Protein AF-A0A183PWB8-F1 (afdb_monomer)

Mean predicted aligned error: 4.92 Å

Secondary structure (DSSP, 8-state):
-PPTT--------SS----GGGTTTB-TTT--B-SSPEEPTTTS-SEESSHHHHHHTHHHHHHHHHHHHHH-----HHHHHHHHHHHHH---

pLDDT: mean 91.64, std 11.44, range [40.81, 98.44]

Organism: NCBI:txid31246

InterPro domains:
  IPR002893 Zinc finger, MYND-type [PF01753] (27-65)
  IPR002893 Zinc finger, MYND-type [PS01360] (27-65)
  IPR002893 Zinc finger, MYND-type [PS50865] (27-65)

Foldseek 3Di:
DDDPDDDPDDDDDPAFFDFQVCQQQAARQPRDGDPDWDADPQLSRHTHPDPVSCVNCCQLVVVVSVCCVVPVDDDGRVVSRVSSVVSSPPPD

Radius of gyration: 15.61 Å; Cα contacts (8 Å, |Δi|>4): 92; chains: 1; bounding box: 42×35×43 Å

Nearest PDB structures (foldseek):
  3n71-assembly1_A  TM=9.460E-01  e=5.745E-06  Mus musculus
  3tg5-assembly1_A  TM=9.168E-01  e=4.983E-06  Homo sapiens
  4wuy-assembly1_A  TM=9.198E-01  e=1.669E-05  Homo sapiens
  6cby-assembly2_B  TM=9.116E-01  e=1.555E-05  Homo sapiens
  6p7z-assembly1_A  TM=8.994E-01  e=2.949E-05  Homo sapiens

Solvent-accessible surface area (backbone atoms only — not comparable to full-atom values): 5754 Å² total; per-residue (Å²): 137,82,76,85,83,76,83,86,78,88,80,78,76,91,70,80,57,69,50,74,95,43,34,85,42,31,20,75,46,76,71,44,76,43,88,83,52,45,53,40,90,84,61,59,66,56,21,18,79,42,73,63,32,46,56,72,38,36,81,55,44,56,58,51,40,53,46,36,61,74,66,75,50,81,76,56,32,69,60,48,32,54,52,42,50,55,62,69,62,72,82,123

Structure (mmCIF, N/CA/C/O backbone):
data_AF-A0A183PWB8-F1
#
_entry.id   AF-A0A183PWB8-F1
#
loop_
_atom_site.group_PDB
_atom_site.id
_atom_site.type_symbol
_atom_site.label_atom_id
_atom_site.label_alt_id
_atom_site.label_comp_id
_atom_site.label_asym_id
_atom_site.label_entity_id
_atom_site.label_seq_id
_atom_site.pdbx_PDB_ins_code
_atom_site.Cartn_x
_atom_site.Cartn_y
_atom_site.Cartn_z
_atom_site.occupancy
_atom_site.B_iso_or_equiv
_atom_site.auth_seq_id
_atom_site.auth_comp_id
_atom_site.auth_asym_id
_atom_site.auth_atom_id
_atom_site.pdbx_PDB_model_num
ATOM 1 N N . MET A 1 1 ? 29.340 -21.413 -27.474 1.00 51.44 1 MET A N 1
ATOM 2 C CA . MET A 1 1 ? 29.066 -19.980 -27.238 1.00 51.44 1 MET A CA 1
ATOM 3 C C . MET A 1 1 ? 27.650 -19.853 -26.697 1.00 51.44 1 MET A C 1
ATOM 5 O O . MET A 1 1 ? 26.704 -19.784 -27.466 1.00 51.44 1 MET A O 1
ATOM 9 N N . THR A 1 2 ? 27.482 -19.945 -25.382 1.00 53.09 2 THR A N 1
ATOM 10 C CA . THR A 1 2 ? 26.196 -19.709 -24.717 1.00 53.09 2 THR A CA 1
ATOM 11 C C . THR A 1 2 ? 25.967 -18.200 -24.635 1.00 53.09 2 THR A C 1
ATOM 13 O O . THR A 1 2 ? 26.802 -17.472 -24.104 1.00 53.09 2 THR A O 1
ATOM 16 N N . LEU A 1 3 ? 24.874 -17.723 -25.235 1.00 64.06 3 LEU A N 1
ATOM 17 C CA . LEU A 1 3 ? 24.482 -16.312 -25.251 1.00 64.06 3 LEU A CA 1
ATOM 18 C C . LEU A 1 3 ? 24.264 -15.819 -23.814 1.00 64.06 3 LEU A C 1
ATOM 20 O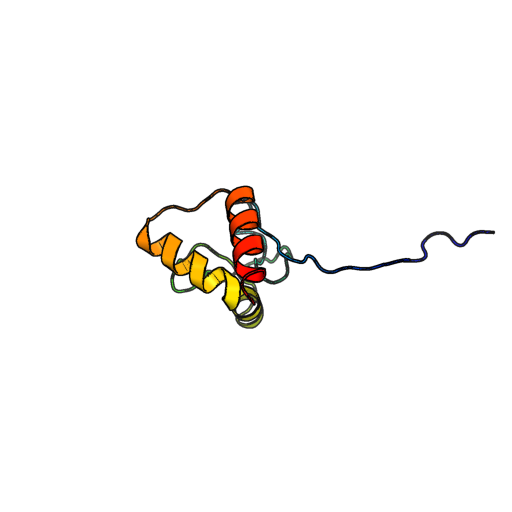 O . LEU A 1 3 ? 23.391 -16.320 -23.105 1.00 64.06 3 LEU A O 1
ATOM 24 N N . ALA A 1 4 ? 25.054 -14.840 -23.378 1.00 73.62 4 ALA A N 1
ATOM 25 C CA . ALA A 1 4 ? 24.837 -14.171 -22.103 1.00 73.62 4 ALA A CA 1
ATOM 26 C C . ALA A 1 4 ? 23.486 -13.427 -22.121 1.00 73.62 4 ALA A C 1
ATOM 28 O O . ALA A 1 4 ? 23.217 -12.659 -23.042 1.00 73.62 4 ALA A O 1
ATOM 29 N N . GLY A 1 5 ? 22.651 -13.632 -21.095 1.00 82.81 5 GLY A N 1
ATOM 30 C CA . GLY A 1 5 ? 21.497 -12.765 -20.809 1.00 82.81 5 GLY A CA 1
ATOM 31 C C . GLY A 1 5 ? 20.126 -13.182 -21.360 1.00 82.81 5 GLY A C 1
ATOM 32 O O . GLY A 1 5 ? 19.224 -12.347 -21.390 1.00 82.81 5 GLY A O 1
ATOM 33 N N . VAL A 1 6 ? 19.915 -14.437 -21.769 1.00 88.38 6 VAL A N 1
ATOM 34 C CA . VAL A 1 6 ? 18.574 -14.889 -22.188 1.00 88.38 6 VAL A CA 1
ATOM 35 C C . VAL A 1 6 ? 17.662 -15.055 -20.966 1.00 88.38 6 VAL A C 1
ATOM 37 O O . VAL A 1 6 ? 17.953 -15.835 -20.060 1.00 88.38 6 VAL A O 1
ATOM 40 N N . VAL A 1 7 ? 16.542 -14.328 -20.938 1.00 89.12 7 VAL A N 1
ATOM 41 C CA . VAL A 1 7 ? 15.502 -14.495 -19.911 1.00 89.12 7 VAL A CA 1
ATOM 42 C C . VAL A 1 7 ? 14.793 -15.825 -20.143 1.00 89.12 7 VAL A C 1
ATOM 44 O O . VAL A 1 7 ? 14.099 -15.991 -21.141 1.00 89.12 7 VAL A O 1
ATOM 47 N N . TYR A 1 8 ? 14.952 -16.759 -19.206 1.00 91.06 8 TYR A N 1
ATOM 48 C CA . TYR A 1 8 ? 14.297 -18.067 -19.271 1.00 91.06 8 TYR A CA 1
ATOM 49 C C . TYR A 1 8 ? 12.836 -18.021 -18.798 1.00 91.06 8 TYR A C 1
ATOM 51 O O . TYR A 1 8 ? 11.967 -18.656 -19.386 1.00 91.06 8 TYR A O 1
ATOM 59 N N . MET A 1 9 ? 12.552 -17.255 -17.741 1.00 91.75 9 MET A N 1
ATOM 60 C CA . MET A 1 9 ? 11.229 -17.190 -17.124 1.00 91.75 9 MET A CA 1
ATOM 61 C C . MET A 1 9 ? 11.010 -15.831 -16.462 1.00 91.75 9 MET A C 1
ATOM 63 O O . MET A 1 9 ? 11.939 -15.224 -15.928 1.00 91.75 9 MET A O 1
ATOM 67 N N . LYS A 1 10 ? 9.761 -15.365 -16.482 1.00 92.62 10 LYS A N 1
ATOM 68 C CA . LYS A 1 10 ? 9.303 -14.193 -15.742 1.00 92.62 10 LYS A CA 1
ATOM 69 C C . LYS A 1 10 ? 7.983 -14.532 -15.070 1.00 92.62 10 LYS A C 1
ATOM 71 O O . LYS A 1 10 ? 7.054 -14.964 -15.744 1.00 92.62 10 LYS A O 1
ATOM 76 N N . GLU A 1 11 ? 7.897 -14.280 -13.773 1.00 92.75 11 GLU A N 1
ATOM 77 C CA . GLU A 1 11 ? 6.680 -14.482 -12.993 1.00 92.75 11 GLU A CA 1
ATOM 78 C C . GLU A 1 11 ? 6.311 -13.187 -12.266 1.00 92.75 11 GLU A C 1
ATOM 80 O O . GLU A 1 11 ? 7.179 -12.416 -11.845 1.00 92.75 11 GLU A O 1
ATOM 85 N N . ALA A 1 12 ? 5.014 -12.916 -12.159 1.00 88.19 12 ALA A N 1
ATOM 86 C CA . ALA A 1 12 ? 4.514 -11.852 -11.303 1.00 88.19 12 ALA A CA 1
ATOM 87 C C . ALA A 1 12 ? 4.376 -12.375 -9.868 1.00 88.19 12 ALA A C 1
ATOM 89 O O . ALA A 1 12 ? 4.061 -13.540 -9.652 1.00 88.19 12 ALA A O 1
ATOM 90 N N . SER A 1 13 ? 4.564 -11.512 -8.871 1.00 91.25 13 SER A N 1
ATOM 91 C CA . SER A 1 13 ? 4.320 -11.899 -7.482 1.00 91.25 13 SER A CA 1
ATOM 92 C C . SER A 1 13 ? 2.865 -12.328 -7.293 1.00 91.25 13 SER A C 1
ATOM 94 O O . SER A 1 13 ? 1.961 -11.565 -7.634 1.00 91.25 13 SER A O 1
ATOM 96 N N . TYR A 1 14 ? 2.645 -13.491 -6.677 1.00 91.75 14 TYR A N 1
ATOM 97 C CA . TYR A 1 14 ? 1.303 -13.933 -6.294 1.00 91.75 14 TYR A CA 1
ATOM 98 C C . TYR A 1 14 ? 0.620 -12.917 -5.364 1.00 91.75 14 TYR A C 1
ATOM 100 O O . TYR A 1 14 ? -0.504 -12.486 -5.611 1.00 91.75 14 TYR A O 1
ATOM 108 N N . VAL A 1 15 ? 1.341 -12.478 -4.328 1.00 94.69 15 VAL A N 1
ATOM 109 C CA . VAL A 1 15 ? 0.997 -11.334 -3.474 1.00 94.69 15 VAL A CA 1
ATOM 110 C C . VAL A 1 15 ? 2.269 -10.633 -2.998 1.00 94.69 15 VAL A C 1
ATOM 112 O O . VAL A 1 15 ? 3.353 -11.216 -2.999 1.00 94.69 15 VAL A O 1
ATOM 115 N N . HIS A 1 16 ? 2.136 -9.396 -2.527 1.00 96.38 16 HIS A N 1
ATOM 116 C CA . HIS A 1 16 ? 3.237 -8.610 -1.963 1.00 96.38 16 HIS A CA 1
ATOM 117 C C . HIS A 1 16 ? 2.762 -7.744 -0.796 1.00 96.38 16 HIS A C 1
ATOM 119 O O . HIS A 1 16 ? 1.565 -7.541 -0.600 1.00 96.38 16 HIS A O 1
ATOM 125 N N . SER A 1 17 ? 3.702 -7.198 -0.027 1.00 97.44 17 SER A N 1
ATOM 126 C CA . SER A 1 17 ? 3.439 -6.244 1.053 1.00 97.44 17 SER A CA 1
ATOM 127 C C . SER A 1 17 ? 4.631 -5.305 1.205 1.00 97.44 17 SER A C 1
ATOM 129 O O . SER A 1 17 ? 5.765 -5.754 1.362 1.00 97.44 17 SER A O 1
ATOM 131 N N . ILE A 1 18 ? 4.387 -3.997 1.154 1.00 97.50 18 ILE A N 1
ATOM 132 C CA . ILE A 1 18 ? 5.448 -2.986 1.265 1.00 97.50 18 ILE A CA 1
ATOM 133 C C . ILE A 1 18 ? 5.828 -2.787 2.727 1.00 97.50 18 ILE A C 1
ATOM 135 O O . ILE A 1 18 ? 4.942 -2.646 3.559 1.00 97.50 18 ILE A O 1
ATOM 139 N N . SER A 1 19 ? 7.118 -2.713 3.062 1.00 97.62 19 SER A N 1
ATOM 140 C CA . SER A 1 19 ? 7.583 -2.381 4.419 1.00 97.62 19 SER A CA 1
ATOM 141 C C . SER A 1 19 ? 6.925 -1.111 4.972 1.00 97.62 19 SER A C 1
ATOM 143 O O . SER A 1 19 ? 6.796 -0.116 4.261 1.00 97.62 19 SER A O 1
ATOM 145 N N . ASN A 1 20 ? 6.559 -1.102 6.261 1.00 96.19 20 ASN A N 1
ATOM 146 C CA . ASN A 1 20 ? 5.813 0.011 6.874 1.00 96.19 20 ASN A CA 1
ATOM 147 C C . ASN A 1 20 ? 6.529 1.363 6.699 1.00 96.19 20 ASN A C 1
ATOM 149 O O . ASN A 1 20 ? 5.900 2.357 6.352 1.00 96.19 20 ASN A O 1
ATOM 153 N N . SER A 1 21 ? 7.857 1.380 6.843 1.00 96.38 21 SER A N 1
ATOM 154 C CA . SER A 1 21 ? 8.701 2.573 6.672 1.00 96.38 21 SER A CA 1
ATOM 155 C C . SER A 1 21 ? 8.831 3.067 5.222 1.00 96.38 21 SER A C 1
ATOM 157 O O . SER A 1 21 ? 9.457 4.096 4.973 1.00 96.38 21 SER A O 1
ATOM 159 N N . LYS A 1 22 ? 8.281 2.337 4.246 1.00 97.12 22 LYS A N 1
ATOM 160 C CA . LYS A 1 22 ? 8.403 2.621 2.809 1.00 97.12 22 LYS A CA 1
ATOM 161 C C . LYS A 1 22 ? 7.067 2.960 2.140 1.00 97.12 22 LYS A C 1
ATOM 163 O O . LYS A 1 22 ? 7.077 3.332 0.971 1.00 97.12 22 LYS A O 1
ATOM 168 N N . LEU A 1 23 ? 5.940 2.902 2.855 1.00 95.44 23 LEU A N 1
ATOM 169 C CA . LEU A 1 23 ? 4.605 3.134 2.279 1.00 95.44 23 LEU A CA 1
ATOM 170 C C . LEU A 1 23 ? 4.465 4.497 1.605 1.00 95.44 23 LEU A C 1
ATOM 172 O O . LEU A 1 23 ? 3.883 4.584 0.534 1.00 95.44 23 LEU A O 1
ATOM 176 N N . SER A 1 24 ? 5.056 5.551 2.170 1.00 95.56 24 SER A N 1
ATOM 177 C CA . SER A 1 24 ? 5.003 6.898 1.587 1.00 95.56 24 SER A CA 1
ATOM 178 C C . SER A 1 24 ? 5.820 7.062 0.300 1.00 95.56 24 SER A C 1
ATOM 180 O O . SER A 1 24 ? 5.728 8.105 -0.340 1.00 95.56 24 SER A O 1
ATOM 182 N N . LYS A 1 25 ? 6.623 6.060 -0.080 1.00 97.00 25 LYS A N 1
ATOM 183 C CA . LYS A 1 25 ? 7.530 6.114 -1.237 1.00 97.00 25 LYS A CA 1
ATOM 184 C C . LYS A 1 25 ? 7.125 5.175 -2.366 1.00 97.00 25 LYS A C 1
ATOM 186 O O . LYS A 1 25 ? 7.471 5.442 -3.511 1.00 97.00 25 LYS A O 1
ATOM 191 N N . TYR A 1 26 ? 6.410 4.093 -2.064 1.00 98.19 26 TYR A N 1
ATOM 192 C CA . TYR A 1 26 ? 6.088 3.054 -3.040 1.00 98.19 26 TYR A CA 1
ATOM 193 C C . TYR A 1 26 ? 4.583 2.842 -3.179 1.00 98.19 26 TYR A C 1
ATOM 195 O O . TYR A 1 26 ? 3.850 2.795 -2.195 1.00 98.19 26 TYR A O 1
ATOM 203 N N . CYS A 1 27 ? 4.134 2.667 -4.419 1.00 98.12 27 CYS A N 1
ATOM 204 C CA . CYS A 1 27 ? 2.754 2.312 -4.722 1.00 98.12 27 CYS A CA 1
ATOM 205 C C . CYS A 1 27 ? 2.469 0.860 -4.313 1.00 98.12 27 CYS A C 1
ATOM 207 O O . CYS A 1 27 ? 3.118 -0.057 -4.815 1.00 98.12 27 CYS A O 1
ATOM 209 N N . ASP A 1 28 ? 1.446 0.631 -3.488 1.00 97.62 28 ASP A N 1
ATOM 210 C CA . ASP A 1 28 ? 1.026 -0.716 -3.079 1.00 97.62 28 ASP A CA 1
ATOM 211 C C . ASP A 1 28 ? 0.420 -1.524 -4.239 1.00 97.62 28 ASP A C 1
ATOM 213 O O . ASP A 1 28 ? 0.331 -2.735 -4.138 1.00 97.62 28 ASP A O 1
ATOM 217 N N . GLY A 1 29 ? 0.031 -0.898 -5.356 1.00 96.56 29 GLY A N 1
ATOM 218 C CA . GLY A 1 29 ? -0.493 -1.615 -6.529 1.00 96.56 29 GLY A CA 1
ATOM 219 C C . GLY A 1 29 ? 0.571 -2.088 -7.519 1.00 96.56 29 GLY A C 1
ATOM 220 O O . GLY A 1 29 ? 0.481 -3.197 -8.031 1.00 96.56 29 GLY A O 1
ATOM 221 N N . CYS A 1 30 ? 1.583 -1.263 -7.801 1.00 96.31 30 CYS A N 1
ATOM 222 C CA . CYS A 1 30 ? 2.567 -1.547 -8.854 1.00 96.31 30 CYS A CA 1
ATOM 223 C C . CYS A 1 30 ? 4.013 -1.659 -8.360 1.00 96.31 30 CYS A C 1
ATOM 225 O O . CYS A 1 30 ? 4.914 -1.828 -9.178 1.00 96.31 30 CYS A O 1
ATOM 227 N N . LEU A 1 31 ? 4.246 -1.525 -7.048 1.00 96.81 31 LEU A N 1
ATOM 228 C CA . LEU A 1 31 ? 5.553 -1.615 -6.384 1.00 96.81 31 LEU A CA 1
ATOM 229 C C . LEU A 1 31 ? 6.605 -0.595 -6.847 1.00 96.81 31 LEU A C 1
ATOM 231 O O . LEU A 1 31 ? 7.755 -0.656 -6.417 1.00 96.81 31 LEU A O 1
ATOM 235 N N . LYS A 1 32 ? 6.240 0.370 -7.695 1.00 97.50 32 LYS A N 1
ATOM 236 C CA . LYS A 1 32 ? 7.154 1.423 -8.145 1.00 97.50 32 LYS A CA 1
ATOM 237 C C . LYS A 1 32 ? 7.337 2.479 -7.061 1.00 97.50 32 LYS A C 1
ATOM 239 O O . LYS A 1 32 ? 6.378 2.847 -6.379 1.00 97.50 32 LYS A O 1
ATOM 244 N N . SER A 1 33 ? 8.562 2.994 -6.957 1.00 97.75 33 SER A N 1
ATOM 245 C CA . SER A 1 33 ? 8.849 4.215 -6.205 1.00 97.75 33 SER A CA 1
ATOM 246 C C . SER A 1 33 ? 8.297 5.402 -6.986 1.00 97.75 33 SER A C 1
ATOM 248 O O . SER A 1 33 ? 8.712 5.622 -8.122 1.00 97.75 33 SER A O 1
ATOM 250 N N . ILE A 1 34 ? 7.353 6.140 -6.408 1.00 95.38 34 ILE A N 1
ATOM 251 C CA . ILE A 1 34 ? 6.637 7.220 -7.093 1.00 95.38 34 ILE A CA 1
ATOM 252 C C . ILE A 1 34 ? 6.630 8.456 -6.187 1.00 95.38 34 ILE A C 1
ATOM 254 O O . ILE A 1 34 ? 6.226 8.345 -5.027 1.00 95.38 34 ILE A O 1
ATOM 258 N N . PRO A 1 35 ? 7.052 9.634 -6.681 1.00 87.50 35 PRO A N 1
ATOM 259 C CA . PRO A 1 35 ? 6.824 10.881 -5.965 1.00 87.50 35 PRO A CA 1
ATOM 260 C C . PRO A 1 35 ? 5.319 11.197 -5.947 1.00 87.50 35 PRO A C 1
ATOM 262 O O . PRO A 1 35 ? 4.642 11.025 -6.956 1.00 87.50 35 PRO A O 1
ATOM 265 N N . ASN A 1 36 ? 4.801 11.685 -4.817 1.00 92.44 36 ASN A N 1
ATOM 266 C CA . ASN A 1 36 ? 3.398 12.103 -4.642 1.00 92.44 36 ASN A CA 1
ATOM 267 C C . ASN A 1 36 ? 2.364 10.976 -4.802 1.00 92.44 36 ASN A C 1
ATOM 269 O O . ASN A 1 36 ? 1.528 10.971 -5.706 1.00 92.44 36 ASN A O 1
ATOM 273 N N . LEU A 1 37 ? 2.399 10.014 -3.884 1.00 97.94 37 LEU A N 1
ATOM 274 C CA . LEU A 1 37 ? 1.370 8.984 -3.797 1.00 97.94 37 LEU A CA 1
ATOM 275 C C . LEU A 1 37 ? 0.085 9.508 -3.146 1.00 97.94 37 LEU A C 1
ATOM 277 O O . LEU A 1 37 ? 0.109 10.335 -2.236 1.00 97.94 37 LEU A O 1
ATOM 281 N N . TRP A 1 38 ? -1.038 8.928 -3.553 1.00 97.62 38 TRP A N 1
ATOM 282 C CA . TRP A 1 38 ? -2.356 9.183 -2.990 1.00 97.62 38 TRP A CA 1
ATOM 283 C C . TRP A 1 38 ? -2.659 8.140 -1.923 1.00 97.62 38 TRP A C 1
ATOM 285 O O . TRP A 1 38 ? -2.551 6.940 -2.180 1.00 97.62 38 TRP A O 1
ATOM 295 N N . SER A 1 39 ? -3.064 8.575 -0.734 1.00 97.69 39 SER A N 1
ATOM 296 C CA . SER A 1 39 ? -3.517 7.644 0.296 1.00 97.69 39 SER A CA 1
ATOM 297 C C . SER A 1 39 ? -4.936 7.156 0.007 1.00 97.69 39 SER A C 1
ATOM 299 O O . SER A 1 39 ? -5.772 7.881 -0.542 1.00 97.69 39 SER A O 1
ATOM 301 N N . CYS A 1 40 ? -5.239 5.919 0.402 1.00 98.12 40 CYS A N 1
ATOM 302 C CA . CYS A 1 40 ? -6.610 5.423 0.421 1.00 98.12 40 CYS A CA 1
ATOM 303 C C . CYS A 1 40 ? -7.489 6.394 1.218 1.00 98.12 40 CYS A C 1
ATOM 305 O O . CYS A 1 40 ? -7.207 6.689 2.379 1.00 98.12 40 CYS A O 1
ATOM 307 N N . SER A 1 41 ? -8.580 6.871 0.617 1.00 97.06 41 SER A N 1
ATOM 308 C CA . SER A 1 41 ? -9.439 7.889 1.225 1.00 97.06 41 SER A CA 1
ATOM 309 C C . SER A 1 41 ? -10.086 7.447 2.540 1.00 97.06 41 SER A C 1
ATOM 311 O O . SER A 1 41 ? -10.420 8.310 3.345 1.00 97.06 41 SER A O 1
ATOM 313 N N . SER A 1 42 ? -10.227 6.137 2.758 1.00 97.00 42 SER A N 1
ATOM 314 C CA . SER A 1 42 ? -10.858 5.562 3.944 1.00 97.00 42 SER A CA 1
ATOM 315 C C . SER A 1 42 ? -9.857 5.324 5.080 1.00 97.00 42 SER A C 1
ATOM 317 O O . SER A 1 42 ? -9.977 5.957 6.122 1.00 97.00 42 SER A O 1
ATOM 319 N N . CYS A 1 43 ? -8.841 4.470 4.893 1.00 97.00 43 CYS A N 1
ATOM 320 C CA . CYS A 1 43 ? -7.892 4.164 5.974 1.00 97.00 43 CYS A CA 1
ATOM 321 C C . CYS A 1 43 ? -6.709 5.134 6.086 1.00 97.00 43 CYS A C 1
ATOM 323 O O . CYS A 1 43 ? -6.035 5.117 7.106 1.00 97.00 43 CYS A O 1
ATOM 325 N N . LYS A 1 44 ? -6.406 5.927 5.047 1.00 96.81 44 LYS A N 1
ATOM 326 C CA . LYS A 1 44 ? -5.238 6.830 4.962 1.00 96.81 44 LYS A CA 1
ATOM 327 C C . LYS A 1 44 ? -3.856 6.162 5.098 1.00 96.81 44 LYS A C 1
ATOM 329 O O . LYS A 1 44 ? -2.859 6.870 5.147 1.00 96.81 44 LYS A O 1
ATOM 334 N N . ILE A 1 45 ? -3.783 4.826 5.110 1.00 96.25 45 ILE A N 1
ATOM 335 C CA . ILE A 1 45 ? -2.533 4.071 5.3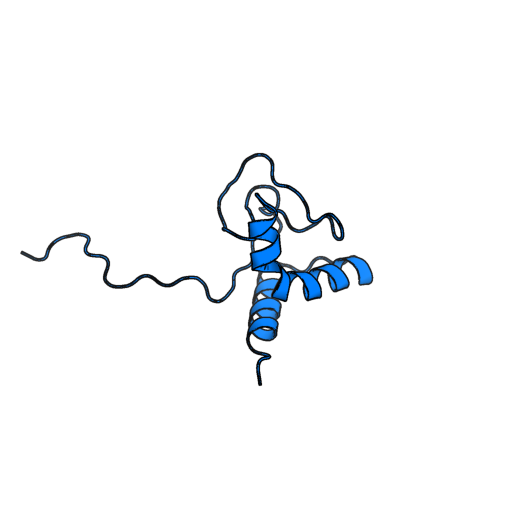21 1.00 96.25 45 ILE A CA 1
ATOM 336 C C . ILE A 1 45 ? -1.886 3.628 4.006 1.00 96.25 45 ILE A C 1
ATOM 338 O O . ILE A 1 45 ? -0.699 3.860 3.794 1.00 96.25 45 ILE A O 1
ATOM 342 N N . MET A 1 46 ? -2.639 2.945 3.137 1.00 97.56 46 MET A N 1
ATOM 343 C CA . MET A 1 46 ? -2.082 2.425 1.882 1.00 97.56 46 MET A CA 1
ATOM 344 C C . MET A 1 46 ? -1.999 3.512 0.821 1.00 97.56 46 MET A C 1
ATOM 346 O O . MET A 1 46 ? -2.908 4.335 0.706 1.00 97.56 46 MET A O 1
ATOM 350 N N . MET A 1 47 ? -0.916 3.479 0.047 1.00 98.19 47 MET A N 1
ATOM 351 C CA . MET A 1 47 ? -0.523 4.530 -0.884 1.00 98.19 47 MET A CA 1
ATOM 352 C C . MET A 1 47 ? -0.534 4.008 -2.324 1.00 98.19 47 MET A C 1
ATOM 354 O O . MET A 1 47 ? -0.022 2.923 -2.604 1.00 98.19 47 MET A O 1
ATOM 358 N N . TYR A 1 48 ? -1.094 4.784 -3.250 1.00 98.44 48 TYR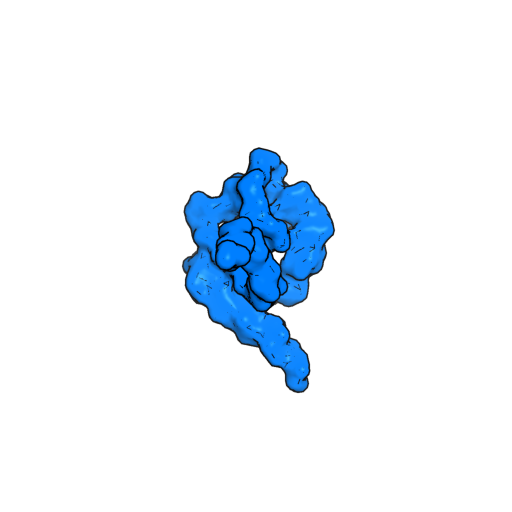 A N 1
ATOM 359 C CA . TYR A 1 48 ? -1.284 4.396 -4.647 1.00 98.44 48 TYR A CA 1
ATOM 360 C C . TYR A 1 48 ? -0.908 5.532 -5.597 1.00 98.44 48 TYR A C 1
ATOM 362 O O . TYR A 1 48 ? -1.150 6.702 -5.313 1.00 98.44 48 TYR A O 1
ATOM 370 N N . CYS A 1 49 ? -0.344 5.197 -6.758 1.00 98.19 49 CYS A N 1
ATOM 371 C CA . CYS A 1 49 ? -0.056 6.191 -7.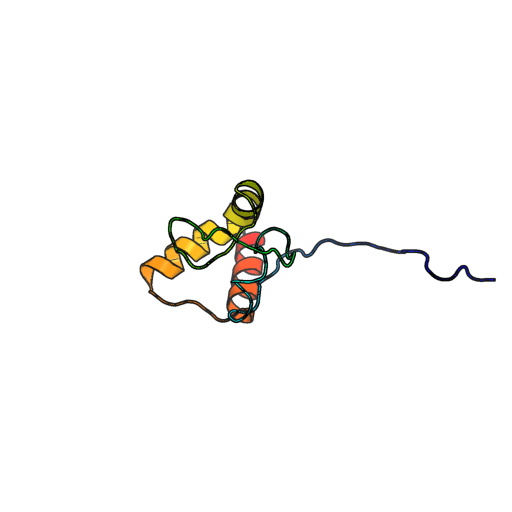797 1.00 98.19 49 CYS A CA 1
ATOM 372 C C . CYS A 1 49 ? -1.281 6.522 -8.663 1.00 98.19 49 CYS A C 1
ATOM 374 O O . CYS A 1 49 ? -1.288 7.539 -9.346 1.00 98.19 49 CYS A O 1
ATOM 376 N N . SER A 1 50 ? -2.312 5.671 -8.657 1.00 97.69 50 SER A N 1
ATOM 377 C CA . SER A 1 50 ? -3.544 5.870 -9.423 1.00 97.69 50 SER A CA 1
ATOM 378 C C . SER A 1 50 ? -4.724 5.116 -8.806 1.00 97.69 50 SER A C 1
ATOM 380 O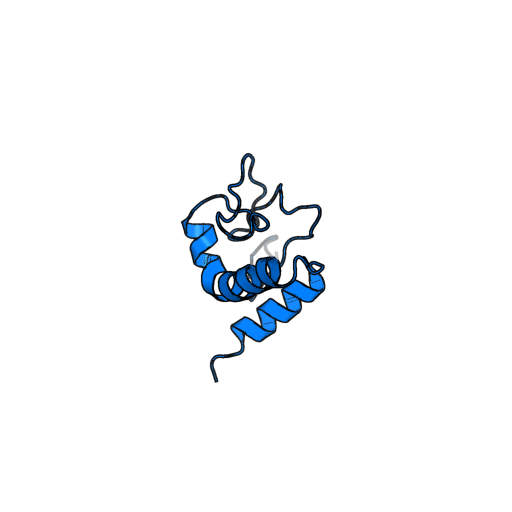 O . SER A 1 50 ? -4.544 4.178 -8.022 1.00 97.69 50 SER A O 1
ATOM 382 N N . ARG A 1 51 ? -5.945 5.487 -9.216 1.00 97.44 51 ARG A N 1
ATOM 383 C CA . ARG A 1 51 ? -7.169 4.744 -8.871 1.00 97.44 51 ARG A CA 1
ATOM 384 C C . ARG A 1 51 ? -7.123 3.299 -9.370 1.00 97.44 51 ARG A C 1
ATOM 386 O O . ARG A 1 51 ? -7.663 2.420 -8.710 1.00 97.44 51 ARG A O 1
ATOM 393 N N . ASP A 1 52 ? -6.447 3.035 -10.484 1.00 98.00 52 ASP A N 1
ATOM 394 C CA . ASP A 1 52 ? -6.337 1.679 -11.029 1.00 98.00 52 ASP A CA 1
ATOM 395 C C . ASP A 1 52 ? -5.409 0.801 -10.190 1.00 98.00 52 ASP A C 1
ATOM 397 O O . ASP A 1 52 ? -5.750 -0.342 -9.904 1.00 98.00 52 ASP A O 1
ATOM 401 N N . CYS A 1 53 ? -4.302 1.353 -9.679 1.00 97.75 53 CYS A N 1
ATOM 402 C CA . CYS A 1 53 ? -3.461 0.648 -8.708 1.00 97.75 53 CYS A CA 1
ATOM 403 C C . CYS A 1 53 ? -4.209 0.354 -7.399 1.00 97.75 53 CYS A C 1
ATOM 405 O O . CYS A 1 53 ? -4.013 -0.705 -6.807 1.00 97.75 53 CYS A O 1
ATOM 407 N N . GLN A 1 54 ? -5.091 1.256 -6.958 1.00 97.75 54 GLN A N 1
ATOM 408 C CA . GLN A 1 54 ? -5.953 1.000 -5.804 1.00 97.75 54 GLN A CA 1
ATOM 409 C C . GLN A 1 54 ? -6.975 -0.111 -6.091 1.00 97.75 54 GLN A C 1
ATOM 411 O O . GLN A 1 54 ? -7.170 -0.995 -5.257 1.00 97.75 54 GLN A O 1
ATOM 416 N N . ARG A 1 55 ? -7.620 -0.090 -7.266 1.00 96.56 55 ARG A N 1
ATOM 417 C CA . ARG A 1 55 ? -8.587 -1.116 -7.693 1.00 96.56 55 ARG A CA 1
ATOM 418 C C . ARG A 1 55 ? -7.945 -2.491 -7.829 1.00 96.56 55 ARG A C 1
ATOM 420 O O . ARG A 1 55 ? -8.539 -3.462 -7.374 1.00 96.56 55 ARG A O 1
ATOM 427 N N . LEU A 1 56 ? -6.733 -2.563 -8.380 1.00 94.62 56 LEU A N 1
ATOM 428 C CA . LEU A 1 56 ? -5.962 -3.802 -8.496 1.00 94.62 56 LEU A CA 1
ATOM 429 C C . LEU A 1 56 ? -5.790 -4.483 -7.131 1.00 94.62 56 LEU A C 1
ATOM 431 O O . LEU A 1 56 ? -5.979 -5.688 -7.004 1.00 94.62 56 LEU A O 1
ATOM 435 N N . MET A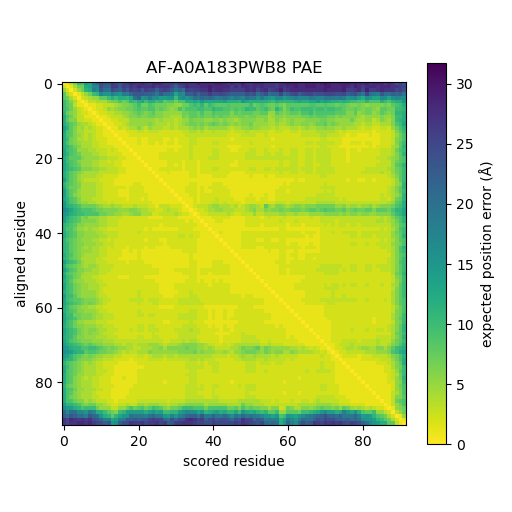 1 57 ? -5.514 -3.693 -6.092 1.00 95.62 57 MET A N 1
ATOM 436 C CA . MET A 1 57 ? -5.350 -4.196 -4.728 1.00 95.62 57 MET A CA 1
ATOM 437 C C . MET A 1 57 ? -6.668 -4.345 -3.969 1.00 95.62 57 MET A C 1
ATOM 439 O O . MET A 1 57 ? -6.662 -4.848 -2.848 1.00 95.62 57 MET A O 1
ATOM 443 N N . TRP A 1 58 ? -7.808 -3.928 -4.529 1.00 94.69 58 TRP A N 1
ATOM 444 C CA . TRP A 1 58 ? -9.051 -3.772 -3.773 1.00 94.69 58 TRP A CA 1
ATOM 445 C C . TRP A 1 58 ? -9.544 -5.072 -3.144 1.00 94.69 58 TRP A C 1
ATOM 447 O O . TRP A 1 58 ? -10.034 -5.040 -2.018 1.00 94.69 58 TRP A O 1
ATOM 457 N N . ARG A 1 59 ? -9.368 -6.216 -3.818 1.00 91.56 59 ARG A N 1
ATOM 458 C CA . ARG A 1 59 ? -9.770 -7.528 -3.285 1.00 91.56 59 ARG A CA 1
ATOM 459 C C . ARG A 1 59 ? -9.163 -7.792 -1.903 1.00 91.56 59 ARG A C 1
ATOM 461 O O . ARG A 1 59 ? -9.897 -8.127 -0.979 1.00 91.56 59 ARG A O 1
ATOM 468 N N . VAL A 1 60 ? -7.855 -7.583 -1.752 1.00 93.56 60 VAL A N 1
ATOM 469 C CA . VAL A 1 60 ? -7.149 -7.771 -0.473 1.00 93.56 60 VAL A CA 1
ATOM 470 C C . VAL A 1 60 ? -7.257 -6.539 0.425 1.00 93.56 60 VAL A C 1
ATOM 472 O O . VAL A 1 60 ? -7.563 -6.647 1.613 1.00 93.56 60 VAL A O 1
ATOM 475 N N . HIS A 1 61 ? -7.101 -5.343 -0.145 1.00 95.69 61 HIS A N 1
ATOM 476 C CA . HIS A 1 61 ? -7.107 -4.096 0.605 1.00 95.69 61 HIS A CA 1
ATOM 477 C C . HIS A 1 61 ? -8.462 -3.819 1.259 1.00 95.69 61 HIS A C 1
ATOM 479 O O . HIS A 1 61 ? -8.500 -3.232 2.329 1.00 95.69 61 HIS A O 1
ATOM 485 N N . LYS A 1 62 ? -9.591 -4.249 0.685 1.00 94.81 62 LYS A N 1
ATOM 486 C CA . LYS A 1 62 ? -10.917 -4.049 1.291 1.00 94.81 62 LYS A CA 1
ATOM 487 C C . LYS A 1 62 ? -11.028 -4.703 2.672 1.00 94.81 62 LYS A C 1
ATOM 489 O O . LYS A 1 62 ? -11.651 -4.126 3.563 1.00 94.81 62 LYS A O 1
ATOM 494 N N . LEU A 1 63 ? -10.442 -5.888 2.850 1.00 93.06 63 LEU A N 1
ATOM 495 C CA . LEU A 1 63 ? -10.430 -6.602 4.130 1.00 93.06 63 LEU A CA 1
ATOM 496 C C . LEU A 1 63 ? -9.497 -5.897 5.122 1.00 93.06 63 LEU A C 1
ATOM 498 O O . LEU A 1 63 ? -9.912 -5.557 6.230 1.00 93.06 63 LEU A O 1
ATOM 502 N N . GLU A 1 64 ? -8.287 -5.573 4.670 1.00 94.81 64 GLU A N 1
ATOM 503 C CA . GLU A 1 64 ? -7.290 -4.820 5.434 1.00 94.81 64 GLU A CA 1
ATOM 504 C C . GLU A 1 64 ? -7.807 -3.448 5.896 1.00 94.81 64 GLU A C 1
ATOM 506 O O . GLU A 1 64 ? -7.719 -3.099 7.069 1.00 94.81 64 GLU A O 1
ATOM 511 N N . CYS A 1 65 ? -8.395 -2.673 4.984 1.00 96.69 65 CYS A N 1
ATOM 512 C CA . CYS A 1 65 ? -8.867 -1.309 5.206 1.00 96.69 65 CYS A CA 1
ATOM 513 C C . CYS A 1 65 ? -9.888 -1.259 6.343 1.00 96.69 65 CYS A C 1
ATOM 515 O O . CYS A 1 65 ? -9.792 -0.402 7.219 1.00 96.69 65 CYS A O 1
ATOM 517 N N . LYS A 1 66 ? -10.833 -2.209 6.370 1.00 94.75 66 LYS A N 1
ATOM 518 C CA . LYS A 1 66 ? -11.809 -2.332 7.460 1.00 94.75 66 LYS A CA 1
ATOM 519 C C . LYS A 1 66 ? -11.133 -2.637 8.795 1.00 94.75 66 LYS A C 1
ATOM 521 O O . LYS A 1 66 ? -11.518 -2.062 9.807 1.00 94.75 66 LYS A O 1
ATOM 526 N N . GLN A 1 67 ? -10.141 -3.526 8.806 1.00 93.56 67 GLN A N 1
ATOM 527 C CA . GLN A 1 67 ? -9.424 -3.898 10.026 1.00 93.56 67 GLN A CA 1
ATOM 528 C C . GLN A 1 67 ? -8.577 -2.745 10.568 1.00 93.56 67 GLN A C 1
ATOM 530 O O . GLN A 1 67 ? -8.608 -2.492 11.771 1.00 93.56 67 GLN A O 1
ATOM 535 N N . TYR A 1 68 ? -7.880 -2.011 9.697 1.00 95.25 68 TYR A N 1
ATOM 536 C CA . TYR A 1 68 ? -7.089 -0.849 10.100 1.00 95.25 68 TYR A CA 1
ATOM 537 C C . TYR A 1 68 ? -7.951 0.204 10.794 1.00 95.25 68 TYR A C 1
ATOM 539 O O . TYR A 1 68 ? -7.561 0.722 11.835 1.00 95.25 68 TYR A O 1
ATOM 547 N N . ILE A 1 69 ? -9.142 0.471 10.250 1.00 96.12 69 I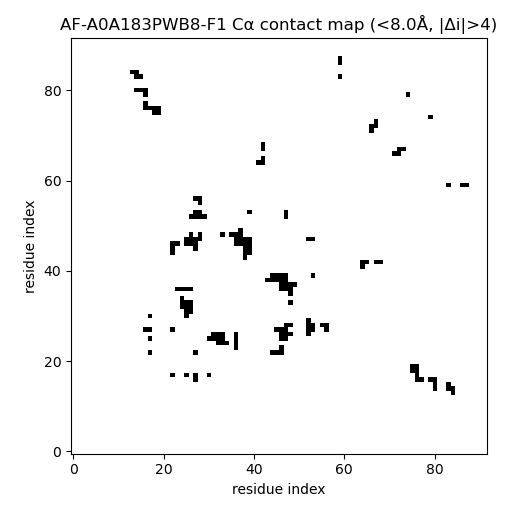LE A N 1
ATOM 548 C CA . ILE A 1 69 ? -10.090 1.430 10.826 1.00 96.12 69 ILE A CA 1
ATOM 549 C C . ILE A 1 69 ? -10.678 0.888 12.132 1.00 96.12 69 ILE A C 1
ATOM 551 O O . ILE A 1 69 ? -10.681 1.588 13.137 1.00 96.12 69 ILE A O 1
ATOM 555 N N . LYS A 1 70 ? -11.148 -0.366 12.139 1.00 95.81 70 LYS A N 1
ATOM 556 C CA . LYS A 1 70 ? -11.829 -0.964 13.296 1.00 95.81 70 LYS A CA 1
ATOM 557 C C . LYS A 1 70 ? -10.928 -1.082 14.525 1.00 95.81 70 LYS A C 1
ATOM 559 O O . LYS A 1 70 ? -11.397 -0.871 15.636 1.00 95.81 70 LYS A O 1
ATOM 564 N N . TYR A 1 71 ? -9.668 -1.469 14.336 1.00 93.62 71 TYR A N 1
ATOM 565 C CA . TYR A 1 71 ? -8.765 -1.782 15.446 1.00 93.62 71 TYR A CA 1
ATOM 566 C C . TYR A 1 71 ? -7.702 -0.712 15.695 1.00 93.62 71 TYR A C 1
ATOM 568 O O . TYR A 1 71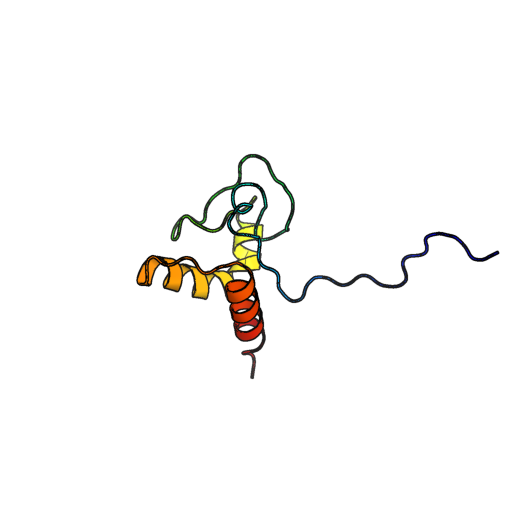 ? -6.937 -0.847 16.647 1.00 93.62 71 TYR A O 1
ATOM 576 N N . GLY A 1 72 ? -7.589 0.303 14.828 1.00 92.06 72 GLY A N 1
ATOM 577 C CA . GLY A 1 72 ? -6.544 1.329 14.921 1.00 92.06 72 GLY A CA 1
ATOM 578 C C . GLY A 1 72 ? -5.121 0.761 14.873 1.00 92.06 72 GLY A C 1
ATOM 579 O O . GLY A 1 72 ? -4.168 1.421 15.280 1.00 92.06 72 GLY A O 1
ATOM 580 N N . ARG A 1 73 ? -4.962 -0.488 14.421 1.00 88.81 73 ARG A N 1
ATOM 581 C CA . ARG A 1 73 ? -3.691 -1.208 14.400 1.00 88.81 73 ARG A CA 1
ATOM 582 C C . ARG A 1 73 ? -3.271 -1.474 12.976 1.00 88.81 73 ARG A C 1
ATOM 584 O O . ARG A 1 73 ? -4.028 -2.024 12.177 1.00 88.81 73 ARG A O 1
ATOM 591 N N . PHE A 1 74 ? -2.021 -1.133 12.702 1.00 93.50 74 PHE A N 1
ATOM 592 C CA . PHE A 1 74 ? -1.389 -1.408 11.433 1.00 93.50 74 PHE A CA 1
ATOM 593 C C . PHE A 1 74 ? -0.346 -2.523 11.603 1.00 93.50 74 PHE A C 1
ATOM 595 O O . PHE A 1 74 ? 0.688 -2.282 12.231 1.00 93.50 74 PHE A O 1
ATOM 602 N N . PRO A 1 75 ? -0.598 -3.747 11.093 1.00 94.44 75 PRO A N 1
ATOM 603 C CA . PRO A 1 75 ? 0.329 -4.866 11.239 1.00 94.44 75 PRO A CA 1
ATOM 604 C C . PRO A 1 75 ? 1.691 -4.564 10.609 1.00 94.44 75 PRO A C 1
ATOM 606 O O . PRO A 1 75 ? 1.826 -3.640 9.811 1.00 94.44 75 PRO A O 1
ATOM 609 N N . ILE A 1 76 ? 2.712 -5.358 10.917 1.00 96.38 76 ILE A N 1
ATOM 610 C CA . ILE A 1 76 ? 3.988 -5.315 10.188 1.00 96.38 76 ILE A CA 1
ATOM 611 C C . ILE A 1 76 ? 3.863 -5.989 8.814 1.00 96.38 76 ILE A C 1
ATOM 613 O O . ILE A 1 76 ? 2.961 -6.798 8.580 1.00 96.38 76 ILE A O 1
ATOM 617 N N . ALA A 1 77 ? 4.774 -5.663 7.894 1.00 96.69 77 ALA A N 1
ATOM 618 C CA . ALA A 1 77 ? 4.713 -6.139 6.510 1.00 96.69 77 ALA A CA 1
ATOM 619 C C . ALA A 1 77 ? 4.631 -7.671 6.345 1.00 96.69 77 ALA A C 1
ATOM 621 O O . ALA A 1 77 ? 3.803 -8.090 5.531 1.00 96.69 77 ALA A O 1
ATOM 622 N N . PRO A 1 78 ? 5.364 -8.503 7.118 1.00 97.38 78 PRO A N 1
ATOM 623 C CA . PRO A 1 78 ? 5.237 -9.961 7.036 1.00 97.38 78 PRO A CA 1
ATOM 624 C C . PRO A 1 78 ? 3.842 -10.475 7.411 1.00 97.38 78 PRO A C 1
ATOM 626 O O . PRO A 1 78 ? 3.291 -11.325 6.720 1.00 97.38 78 PRO A O 1
ATOM 629 N N . VAL A 1 79 ? 3.225 -9.911 8.455 1.00 95.38 79 VAL A N 1
ATOM 630 C CA . VAL A 1 79 ? 1.862 -10.290 8.865 1.00 95.38 79 VAL A CA 1
ATOM 631 C C . VAL A 1 79 ? 0.863 -9.939 7.766 1.00 95.38 79 VAL A C 1
ATOM 633 O O . VAL A 1 79 ? 0.042 -10.772 7.398 1.00 95.38 79 VAL A O 1
ATOM 636 N N . ARG A 1 80 ? 0.964 -8.740 7.175 1.00 95.88 80 ARG A N 1
ATOM 637 C CA . ARG A 1 80 ? 0.130 -8.377 6.017 1.00 95.88 80 ARG A CA 1
ATOM 638 C C . ARG A 1 80 ? 0.337 -9.311 4.831 1.00 95.88 80 ARG A C 1
ATOM 640 O O . ARG A 1 80 ? -0.635 -9.659 4.176 1.00 95.88 80 ARG A O 1
ATOM 647 N N . LEU A 1 81 ? 1.575 -9.726 4.559 1.00 96.44 81 LEU A N 1
ATOM 648 C CA . LEU A 1 81 ? 1.865 -10.659 3.472 1.00 96.44 81 LEU A CA 1
ATOM 649 C C . LEU A 1 81 ? 1.121 -11.985 3.678 1.00 96.44 81 LEU A C 1
ATOM 651 O O . LEU A 1 81 ? 0.415 -12.419 2.775 1.00 96.44 81 LEU A O 1
ATOM 655 N N . ILE A 1 82 ? 1.201 -12.571 4.877 1.00 95.44 82 ILE A N 1
ATOM 656 C CA . ILE A 1 82 ? 0.479 -13.806 5.229 1.00 95.44 82 ILE A CA 1
ATOM 657 C C . ILE A 1 82 ? -1.036 -13.613 5.083 1.00 95.44 82 ILE A C 1
ATOM 659 O O . ILE A 1 82 ? -1.706 -14.433 4.460 1.00 95.44 82 ILE A O 1
ATOM 663 N N . LEU A 1 83 ? -1.581 -12.502 5.592 1.00 92.69 83 LEU A N 1
ATOM 664 C CA . LEU A 1 83 ? -3.008 -12.192 5.457 1.00 92.69 83 LEU A CA 1
ATOM 665 C C . LEU A 1 83 ? -3.439 -12.070 3.987 1.00 92.69 83 LEU A C 1
ATOM 667 O O . LEU A 1 83 ? -4.523 -12.534 3.631 1.00 92.69 83 LEU A O 1
ATOM 671 N N . ARG A 1 84 ? -2.599 -11.486 3.122 1.00 95.19 84 ARG A N 1
ATOM 672 C CA . ARG A 1 84 ? -2.846 -11.392 1.675 1.00 95.19 84 ARG A CA 1
ATOM 673 C C . ARG A 1 84 ? -2.808 -12.763 0.998 1.00 95.19 84 ARG A C 1
ATOM 675 O O . ARG A 1 84 ? -3.686 -13.014 0.179 1.00 95.19 84 ARG A O 1
ATOM 682 N N . ILE A 1 85 ? -1.868 -13.645 1.362 1.00 94.19 85 ILE A N 1
ATOM 683 C CA . ILE A 1 85 ? -1.819 -15.036 0.868 1.00 94.19 85 ILE A CA 1
ATOM 684 C C . ILE A 1 85 ? -3.144 -15.736 1.184 1.00 94.19 85 ILE A C 1
ATOM 686 O O . ILE A 1 85 ? -3.826 -16.192 0.270 1.00 94.19 85 ILE A O 1
ATOM 690 N N . ILE A 1 86 ? -3.553 -15.730 2.457 1.00 91.81 86 ILE A N 1
ATOM 691 C CA . ILE A 1 86 ? -4.796 -16.372 2.906 1.00 91.81 86 ILE A CA 1
ATOM 692 C C . ILE A 1 86 ? -6.002 -15.775 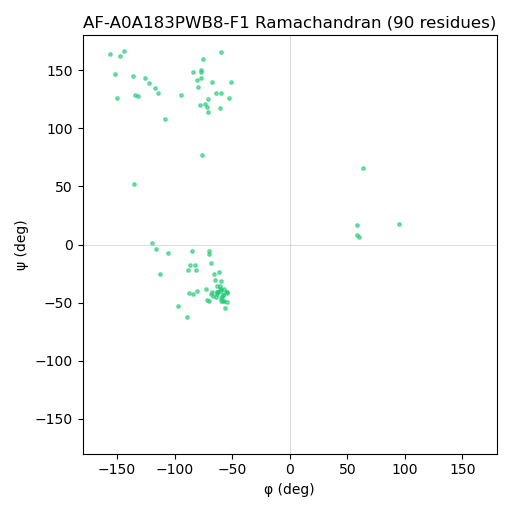2.167 1.00 91.81 86 ILE A C 1
ATOM 694 O O . ILE A 1 86 ? -6.835 -16.503 1.641 1.00 91.81 86 ILE A O 1
ATOM 698 N N . SER A 1 87 ? -6.076 -14.447 2.047 1.00 87.50 87 SER A N 1
ATOM 699 C CA . SER A 1 87 ? -7.203 -13.760 1.394 1.00 87.50 87 SER A CA 1
ATOM 700 C C . SER A 1 87 ? -7.325 -14.046 -0.110 1.00 87.50 87 SER A C 1
ATOM 702 O O . SER A 1 87 ? -8.414 -13.919 -0.672 1.00 87.50 87 SER A O 1
ATOM 704 N N . MET A 1 88 ? -6.222 -14.398 -0.774 1.00 84.38 88 MET A N 1
ATOM 705 C CA . MET A 1 88 ? -6.206 -14.755 -2.197 1.00 84.38 88 MET A CA 1
ATOM 706 C C . MET A 1 88 ? -6.471 -16.247 -2.438 1.00 84.38 88 MET A C 1
ATOM 708 O O . MET A 1 88 ? -6.934 -16.601 -3.520 1.00 84.38 88 MET A O 1
ATOM 712 N N . GLN A 1 89 ? -6.238 -17.099 -1.434 1.00 71.50 89 GLN A N 1
ATOM 713 C CA . GLN A 1 89 ? -6.479 -18.545 -1.485 1.00 71.50 89 GLN A CA 1
ATOM 714 C C . GLN A 1 89 ? -7.940 -18.940 -1.228 1.00 71.50 89 GLN A C 1
ATOM 716 O O . GLN A 1 89 ? -8.356 -20.009 -1.666 1.00 71.50 89 GLN A O 1
ATOM 721 N N . VAL A 1 90 ? -8.743 -18.092 -0.569 1.00 57.78 90 VAL A N 1
ATOM 722 C CA . VAL A 1 90 ? -10.183 -18.346 -0.372 1.00 57.78 90 VAL A CA 1
ATOM 723 C C . VAL A 1 90 ? -10.954 -18.059 -1.673 1.00 57.78 90 VAL A C 1
ATOM 725 O O . VAL A 1 90 ? -11.565 -17.006 -1.860 1.00 57.78 90 VAL A O 1
ATOM 728 N N . CYS A 1 91 ? -10.841 -19.011 -2.599 1.00 47.59 91 CYS A N 1
ATOM 729 C CA . CYS A 1 91 ? -11.736 -19.330 -3.713 1.00 47.59 91 CYS A CA 1
ATOM 730 C C . CYS A 1 91 ? -11.902 -20.865 -3.748 1.00 47.59 91 CYS A C 1
ATOM 732 O O . CYS A 1 91 ? -11.649 -21.497 -4.772 1.00 47.59 91 CYS A O 1
ATOM 734 N N . LEU A 1 92 ? -12.267 -21.449 -2.604 1.00 40.81 92 LEU A N 1
ATOM 735 C CA . LEU A 1 92 ? -12.855 -22.786 -2.506 1.00 40.81 92 LEU A CA 1
ATOM 736 C C . LEU A 1 92 ? -14.290 -22.625 -2.013 1.00 40.81 92 LEU A C 1
ATOM 738 O O . LEU A 1 92 ? -14.477 -21.804 -1.083 1.00 40.81 92 LEU A O 1
#

Sequence (92 aa):
MTLAGVVYMKEASYVHSISNSKLSKYCDGCLKSIPNLWSCSSCKIMMYCSRDCQRLMWRVHKLECKQYIKYGRFPIAPVRLILRIISMQVCL